Protein AF-A0A6I0JXT6-F1 (afdb_monomer_lite)

pLDDT: mean 78.67, std 9.31, range [55.12, 94.62]

Foldseek 3Di:
DVVVVVVVVVVVVVVPPDPCPPVDPDPPDDDPVRLPPDPVSVVVVVVVVVVVCPDCVNPNPVVCCVPPVVDPPNPD

Structure (mmCIF, N/CA/C/O backbone):
data_AF-A0A6I0JXT6-F1
#
_entry.id   AF-A0A6I0JXT6-F1
#
loop_
_atom_site.group_PDB
_atom_site.id
_atom_site.type_symbol
_atom_site.label_atom_id
_atom_site.label_alt_id
_atom_site.label_comp_id
_atom_site.label_asym_id
_atom_site.label_entity_id
_atom_site.label_seq_id
_atom_site.pdbx_PDB_ins_code
_atom_site.Cartn_x
_atom_site.Cartn_y
_atom_site.Cartn_z
_atom_site.occupancy
_atom_site.B_iso_or_equiv
_atom_site.auth_seq_id
_atom_site.auth_comp_id
_atom_site.auth_asym_id
_atom_site.auth_atom_id
_atom_site.pdbx_PDB_model_num
ATOM 1 N N . MET A 1 1 ? -56.196 -17.407 32.845 1.00 55.12 1 MET A N 1
ATOM 2 C CA . MET A 1 1 ? -55.065 -16.655 33.441 1.00 55.12 1 MET A CA 1
ATOM 3 C C . MET A 1 1 ? -53.704 -17.263 33.096 1.00 55.12 1 MET A C 1
ATOM 5 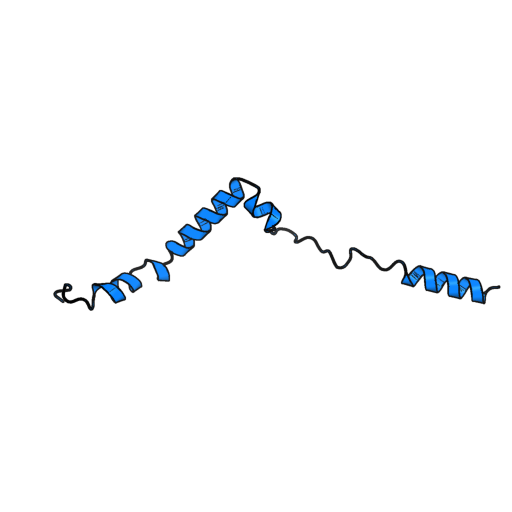O O . MET A 1 1 ? -52.972 -16.625 32.360 1.00 55.12 1 MET A O 1
ATOM 9 N N . LYS A 1 2 ? -53.373 -18.504 33.504 1.00 59.09 2 LYS A N 1
ATOM 10 C CA . LYS A 1 2 ? -52.051 -19.133 33.241 1.00 59.09 2 LYS A CA 1
ATOM 11 C C . LYS A 1 2 ? -51.585 -19.129 31.769 1.00 59.09 2 LYS A C 1
ATOM 13 O O . LYS A 1 2 ? -50.428 -18.836 31.516 1.00 59.09 2 LYS A O 1
ATOM 18 N N . LYS A 1 3 ? -52.482 -19.387 30.805 1.00 63.34 3 LYS A N 1
ATOM 19 C CA . LYS A 1 3 ? -52.134 -19.432 29.368 1.00 63.34 3 LYS A CA 1
ATOM 20 C C . LYS A 1 3 ? -51.748 -18.068 28.775 1.00 63.34 3 LYS A C 1
ATOM 22 O O . LYS A 1 3 ? -50.945 -18.021 27.854 1.00 63.34 3 LYS A O 1
ATOM 27 N N . ILE A 1 4 ? -52.288 -16.975 29.324 1.00 78.06 4 ILE A N 1
ATOM 28 C CA . ILE A 1 4 ? -51.977 -15.608 28.877 1.00 78.06 4 ILE A CA 1
ATOM 29 C C . ILE A 1 4 ? -50.559 -15.235 29.321 1.00 78.06 4 ILE A C 1
ATOM 31 O O . ILE A 1 4 ? -49.788 -14.727 28.517 1.00 78.06 4 ILE A O 1
ATOM 35 N N . TYR A 1 5 ? -50.177 -15.589 30.554 1.00 78.12 5 TYR A N 1
ATOM 36 C CA . TYR A 1 5 ? -48.807 -15.395 31.039 1.00 78.12 5 TYR A CA 1
ATOM 37 C C . TYR A 1 5 ? -47.775 -16.188 30.225 1.00 78.12 5 TYR A C 1
ATOM 39 O O . TYR A 1 5 ? -46.696 -15.674 29.954 1.00 78.12 5 TYR A O 1
ATOM 47 N N . SER A 1 6 ? -48.110 -17.404 29.779 1.00 76.88 6 SER A N 1
ATOM 48 C CA . SER A 1 6 ? -47.221 -18.202 28.923 1.00 76.88 6 SER A CA 1
ATOM 49 C C . SER A 1 6 ? -47.013 -17.594 27.532 1.00 76.88 6 SER A C 1
ATOM 51 O O . SER A 1 6 ? -45.896 -17.616 27.027 1.00 76.88 6 SER A O 1
ATOM 53 N N . ILE A 1 7 ? -48.058 -17.026 26.922 1.00 80.38 7 ILE A N 1
ATOM 54 C CA . ILE A 1 7 ? -47.958 -16.360 25.610 1.00 80.38 7 ILE A CA 1
ATOM 55 C C . ILE A 1 7 ? -47.155 -15.059 25.724 1.00 80.38 7 ILE A C 1
ATOM 57 O O . ILE A 1 7 ? -46.328 -14.759 24.867 1.00 80.38 7 ILE A O 1
ATOM 61 N N . LEU A 1 8 ? -47.352 -14.316 26.813 1.00 80.56 8 LEU A N 1
ATOM 62 C CA . LEU A 1 8 ? -46.650 -13.060 27.067 1.00 80.56 8 LEU A CA 1
ATOM 63 C C . LEU A 1 8 ? -45.150 -13.288 27.326 1.00 80.56 8 LEU A C 1
ATOM 65 O O . LEU A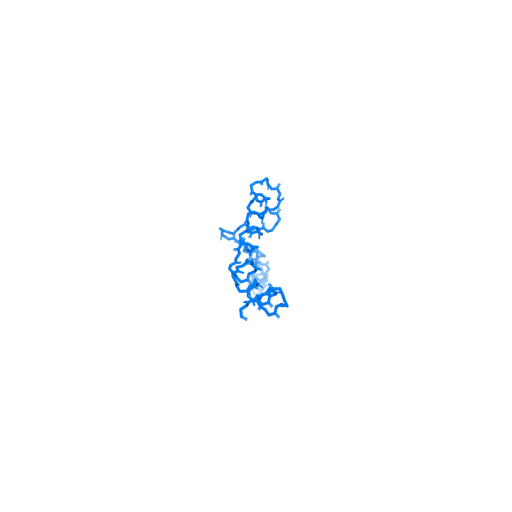 1 8 ? -44.320 -12.526 26.841 1.00 80.56 8 LEU A O 1
ATOM 69 N N . LEU A 1 9 ? -44.798 -14.387 28.003 1.00 78.94 9 LEU A N 1
ATOM 70 C CA . LEU A 1 9 ? -43.408 -14.805 28.206 1.00 78.94 9 LEU A CA 1
ATOM 71 C C . LEU A 1 9 ? -42.736 -15.249 26.895 1.00 78.94 9 LEU A C 1
ATOM 73 O O . LEU A 1 9 ? -41.589 -14.894 26.644 1.00 78.94 9 LEU A O 1
ATOM 77 N N . ALA A 1 10 ? -43.453 -15.983 26.039 1.00 75.81 10 ALA A N 1
ATOM 78 C CA . ALA A 1 10 ? -42.940 -16.402 24.735 1.00 75.81 10 ALA A CA 1
ATOM 79 C C . ALA A 1 10 ? -42.701 -15.206 23.794 1.00 75.81 10 ALA A C 1
ATOM 81 O O . ALA A 1 10 ? -41.674 -15.150 23.126 1.00 75.81 10 ALA A O 1
ATOM 82 N N . SER A 1 11 ? -43.605 -14.219 23.798 1.00 73.88 11 SER A N 1
ATOM 83 C CA . SER A 1 11 ? -43.459 -12.978 23.023 1.00 73.88 11 SER A CA 1
ATOM 84 C C . SER A 1 11 ? -42.297 -12.104 23.502 1.00 73.88 11 SER A C 1
ATOM 86 O O . SER A 1 11 ? -41.690 -11.408 22.692 1.00 73.88 11 SER A O 1
ATOM 88 N N . ALA A 1 12 ? -41.991 -12.113 24.801 1.00 74.00 12 ALA A N 1
ATOM 89 C CA . ALA A 1 12 ? -40.861 -11.364 25.347 1.00 74.00 12 ALA A CA 1
ATOM 90 C C . ALA A 1 12 ? -39.510 -11.969 24.920 1.00 74.00 12 ALA A C 1
ATOM 92 O O . ALA A 1 12 ? -38.576 -11.225 24.637 1.00 74.00 12 ALA A O 1
ATOM 93 N N . LEU A 1 13 ? -39.426 -13.301 24.804 1.00 69.62 13 LEU A N 1
ATOM 94 C CA . LEU A 1 13 ? -38.214 -14.008 24.365 1.00 69.62 13 LEU A CA 1
ATOM 95 C C . LEU A 1 13 ? -37.881 -13.789 22.882 1.00 69.62 13 LEU A C 1
ATOM 97 O O . LEU A 1 13 ? -36.711 -13.794 22.513 1.00 69.62 13 LEU A O 1
ATOM 101 N N . THR A 1 14 ? -38.886 -13.607 22.021 1.00 68.31 14 THR A N 1
ATOM 102 C CA . THR A 1 14 ? -38.654 -13.383 20.583 1.00 68.31 14 THR A CA 1
ATOM 103 C C . THR A 1 14 ? -38.234 -11.951 20.260 1.00 68.31 14 THR A C 1
ATOM 105 O O . THR A 1 14 ? -37.630 -11.720 19.221 1.00 68.31 14 THR A O 1
ATOM 108 N N . LEU A 1 15 ? -38.548 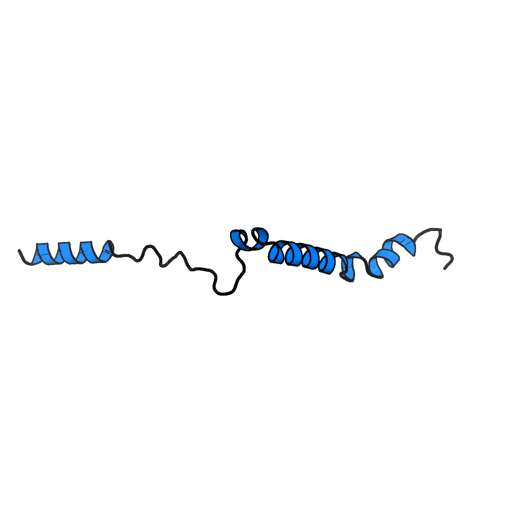-10.991 21.136 1.00 66.56 15 LEU A N 1
ATOM 109 C CA . LEU A 1 15 ? -38.195 -9.576 20.964 1.00 66.56 15 LEU A CA 1
ATOM 110 C C . LEU A 1 15 ? -36.833 -9.221 21.579 1.00 66.56 15 LEU A C 1
ATOM 112 O O . LEU A 1 15 ? -36.296 -8.160 21.282 1.00 66.56 15 LEU A O 1
ATOM 116 N N . SER A 1 16 ? -36.250 -10.100 22.401 1.00 68.62 16 SER A N 1
ATOM 117 C CA . SER A 1 16 ? -34.906 -9.927 22.963 1.00 68.62 16 SER A CA 1
ATOM 118 C C . SER A 1 16 ? -33.796 -10.483 22.060 1.00 68.62 16 SER A C 1
ATOM 120 O O . SER A 1 16 ? -32.727 -10.832 22.562 1.00 68.62 16 SER A O 1
ATOM 122 N N . SER A 1 17 ? -34.033 -10.640 20.751 1.00 64.19 17 SER A N 1
ATOM 123 C CA . SER A 1 17 ? -32.981 -11.099 19.840 1.00 64.19 17 SER A CA 1
ATOM 124 C C . SER A 1 17 ? -31.854 -10.067 19.802 1.00 64.19 17 SER A C 1
ATOM 126 O O . SER A 1 17 ? -32.108 -8.884 19.584 1.00 64.19 17 SER A O 1
ATOM 128 N N . CYS A 1 18 ? -30.626 -10.526 20.028 1.00 68.94 18 CYS A N 1
ATOM 129 C CA . CYS A 1 18 ? -29.431 -9.696 20.103 1.00 68.94 18 CYS A CA 1
ATOM 130 C C . CYS A 1 18 ? -29.229 -8.922 18.788 1.00 68.94 18 CYS A C 1
ATOM 132 O O . CYS A 1 18 ? -28.891 -9.524 17.770 1.00 68.94 18 CYS A O 1
ATOM 134 N N . ALA A 1 19 ? -29.475 -7.609 18.806 1.00 69.69 19 ALA A N 1
ATOM 135 C CA . ALA A 1 19 ? -29.320 -6.742 17.636 1.00 69.69 19 ALA A CA 1
ATOM 136 C C . ALA A 1 19 ? -27.852 -6.629 17.184 1.00 69.69 19 ALA A C 1
ATOM 138 O O . ALA A 1 19 ? -27.588 -6.492 15.998 1.00 69.69 19 ALA A O 1
ATOM 139 N N . ASP A 1 20 ? -26.922 -6.770 18.128 1.00 67.56 20 ASP A N 1
ATOM 140 C CA . ASP A 1 20 ? -25.481 -6.553 17.961 1.00 67.56 20 ASP A CA 1
ATOM 141 C C . ASP A 1 20 ? -24.705 -7.847 17.633 1.00 67.56 20 ASP A C 1
ATOM 143 O O . ASP A 1 20 ? -23.484 -7.884 17.615 1.00 67.56 20 ASP A O 1
ATOM 147 N N . PHE A 1 21 ? -25.400 -8.970 17.400 1.00 70.94 21 PHE A N 1
ATOM 148 C CA . PHE A 1 21 ? -24.733 -10.239 17.063 1.00 70.94 21 PHE A CA 1
ATOM 149 C C . PHE A 1 21 ? -24.118 -10.233 15.655 1.00 70.94 21 PHE A C 1
ATOM 151 O O . PHE A 1 21 ? -23.193 -10.997 15.382 1.00 70.94 21 PHE A O 1
ATOM 158 N N . LEU A 1 22 ? -24.668 -9.420 14.749 1.00 72.88 22 LEU A N 1
ATOM 159 C CA . LEU A 1 22 ? -24.212 -9.341 13.360 1.00 72.88 22 LEU A CA 1
ATOM 160 C C . LEU A 1 22 ? -23.142 -8.266 13.143 1.00 72.88 22 LEU A C 1
ATOM 162 O O . LEU A 1 22 ? -22.388 -8.377 12.178 1.00 72.88 22 LEU A O 1
ATOM 166 N N . ASP A 1 23 ? -23.046 -7.286 14.040 1.00 73.81 23 ASP A N 1
ATOM 167 C CA . ASP A 1 23 ? -22.032 -6.237 14.000 1.00 73.81 23 ASP A CA 1
ATOM 168 C C . ASP A 1 23 ? -20.813 -6.692 14.808 1.00 73.81 23 ASP A C 1
ATOM 170 O O . ASP A 1 23 ? -20.646 -6.418 15.992 1.00 73.81 23 ASP A O 1
ATOM 174 N N . VAL A 1 24 ? -19.963 -7.484 14.154 1.00 74.88 24 VAL A N 1
ATOM 175 C CA . VAL A 1 24 ? -18.708 -7.955 14.744 1.00 74.88 24 VAL A CA 1
ATOM 176 C C . VAL A 1 24 ? -17.584 -7.022 14.320 1.00 74.88 24 VAL A C 1
ATOM 178 O O . VAL A 1 24 ? -17.178 -7.021 13.155 1.00 74.88 24 VAL A O 1
ATOM 181 N N . ASP A 1 25 ? -17.040 -6.276 15.280 1.00 72.94 25 ASP A N 1
ATOM 182 C CA . ASP A 1 25 ? -15.846 -5.462 15.062 1.00 72.94 25 ASP A CA 1
ATOM 183 C C . ASP A 1 25 ? -14.685 -6.325 14.554 1.00 72.94 25 ASP A C 1
ATOM 185 O O . ASP A 1 25 ? -14.380 -7.405 15.078 1.00 72.94 25 ASP A O 1
ATOM 189 N N . SER A 1 26 ? -13.994 -5.836 13.524 1.00 68.25 26 SER A N 1
ATOM 190 C CA . SER A 1 26 ? -12.857 -6.543 12.947 1.00 68.25 26 SER A CA 1
ATOM 191 C C . SER A 1 26 ? -11.664 -6.522 13.906 1.00 68.25 26 SER A C 1
ATOM 193 O O . SER A 1 26 ? -10.864 -5.588 13.920 1.00 68.25 26 SER A O 1
ATOM 195 N N . GLN A 1 27 ? -11.499 -7.591 14.683 1.00 70.81 27 GLN A N 1
ATOM 196 C CA . GLN A 1 27 ? -10.396 -7.718 15.632 1.00 70.81 27 GLN A CA 1
ATOM 197 C C . GLN A 1 27 ? -9.036 -7.690 14.918 1.00 70.81 27 GLN A C 1
ATOM 199 O O . GLN A 1 27 ? -8.731 -8.542 14.082 1.00 70.81 27 GLN A O 1
ATOM 204 N N . GLY A 1 28 ? -8.208 -6.702 15.262 1.00 66.31 28 GLY A N 1
ATOM 205 C CA . GLY A 1 28 ? -6.820 -6.609 14.806 1.00 66.31 28 GLY A CA 1
ATOM 206 C C . GLY A 1 28 ? -6.627 -6.223 13.337 1.00 66.31 28 GLY A C 1
ATOM 207 O O . GLY A 1 28 ? -5.518 -6.389 12.832 1.00 66.31 28 GLY A O 1
ATOM 208 N N . LYS A 1 29 ? -7.656 -5.713 12.643 1.00 65.19 29 LYS A N 1
ATOM 209 C CA . LYS A 1 29 ? -7.478 -5.119 11.306 1.00 65.19 29 LYS A CA 1
ATOM 210 C C . LYS A 1 29 ? -7.697 -3.616 11.355 1.00 65.19 29 LYS A C 1
ATOM 212 O O . LYS A 1 29 ? -8.637 -3.150 11.986 1.00 65.19 29 LYS A O 1
ATOM 217 N N . LEU A 1 30 ? -6.839 -2.888 10.647 1.00 71.38 30 LEU A N 1
ATOM 218 C CA . LEU A 1 30 ? -7.088 -1.496 10.298 1.00 71.38 30 LEU A CA 1
ATOM 219 C C . LEU A 1 30 ? -8.316 -1.453 9.386 1.00 71.38 30 LEU A C 1
ATOM 221 O O . LEU A 1 30 ? -8.327 -2.082 8.326 1.00 71.38 30 LEU A O 1
ATOM 225 N N . THR A 1 31 ? -9.362 -0.773 9.835 1.00 77.38 31 THR A N 1
ATOM 226 C CA . THR A 1 31 ? -10.556 -0.503 9.039 1.00 77.38 31 THR A CA 1
ATOM 227 C C . THR A 1 31 ? -10.278 0.684 8.114 1.00 77.38 31 THR A C 1
ATOM 229 O O . THR A 1 31 ? -9.464 1.548 8.440 1.00 77.38 31 THR A O 1
ATOM 232 N N . GLU A 1 32 ? -10.889 0.720 6.928 1.00 74.00 32 GLU A N 1
ATOM 233 C CA . GLU A 1 32 ? -10.595 1.761 5.926 1.00 74.00 32 GLU A CA 1
ATOM 234 C C . GLU A 1 32 ? -10.901 3.179 6.429 1.00 74.00 32 GLU A C 1
ATOM 236 O O . GLU A 1 32 ? -10.197 4.122 6.070 1.00 74.00 32 GLU A O 1
ATOM 241 N N . ASP A 1 33 ? -11.906 3.325 7.293 1.00 74.75 33 ASP A N 1
ATOM 242 C CA . ASP A 1 33 ? -12.300 4.593 7.907 1.00 74.75 33 ASP A CA 1
ATOM 243 C C . ASP A 1 33 ? -11.223 5.166 8.839 1.00 74.75 33 ASP A C 1
ATOM 245 O O . ASP A 1 33 ? -11.052 6.383 8.886 1.00 74.75 33 ASP A O 1
ATOM 249 N N . VAL A 1 34 ? -10.457 4.306 9.518 1.00 77.38 34 VAL A N 1
ATOM 250 C CA . VAL A 1 34 ? -9.365 4.713 10.421 1.00 77.38 34 VAL A CA 1
ATOM 251 C C . VAL A 1 34 ? -8.007 4.706 9.710 1.00 77.38 34 VAL A C 1
ATOM 253 O O . VAL A 1 34 ? -7.112 5.485 10.029 1.00 77.38 34 VAL A O 1
ATOM 256 N N . PHE A 1 35 ? -7.821 3.844 8.710 1.00 82.31 35 PHE A N 1
ATOM 257 C CA . PHE A 1 35 ? -6.526 3.668 8.051 1.00 82.31 35 PHE A CA 1
ATOM 258 C C . PHE A 1 35 ? -6.048 4.927 7.319 1.00 82.31 35 PHE A C 1
ATOM 260 O O . PHE A 1 35 ? -4.851 5.170 7.255 1.00 82.31 35 PHE A O 1
ATOM 267 N N . PHE A 1 36 ? -6.949 5.747 6.780 1.00 82.31 36 PHE A N 1
ATOM 268 C CA . PHE A 1 36 ? -6.568 6.977 6.074 1.00 82.31 36 PHE A CA 1
ATOM 269 C C . PHE A 1 36 ? -6.771 8.254 6.896 1.00 82.31 36 PHE A C 1
ATOM 271 O O . PHE A 1 36 ? -6.488 9.342 6.392 1.00 82.31 36 PHE A O 1
ATOM 278 N N . SER A 1 37 ? -7.261 8.151 8.136 1.00 84.38 37 SER A N 1
ATOM 279 C CA . SER A 1 37 ? -7.486 9.322 8.991 1.00 84.38 37 SER A CA 1
ATOM 280 C C . SER A 1 37 ? -6.210 9.816 9.674 1.00 84.38 37 SER A C 1
ATOM 282 O O . SER A 1 37 ? -6.111 10.999 9.989 1.00 84.38 37 SER A O 1
ATOM 284 N N . GLU A 1 38 ? -5.232 8.931 9.876 1.00 86.62 38 GLU A N 1
ATOM 285 C CA . GLU A 1 38 ? -3.974 9.217 10.568 1.00 86.62 38 GLU A CA 1
ATOM 286 C C . GLU A 1 38 ? -2.787 9.314 9.597 1.00 86.62 38 GLU A C 1
ATOM 288 O O . GLU A 1 38 ? -2.720 8.620 8.577 1.00 86.62 38 GLU A O 1
ATOM 293 N N . GLU A 1 39 ? -1.791 10.132 9.949 1.00 89.69 39 GLU A N 1
ATOM 294 C CA . GLU A 1 39 ? -0.557 10.300 9.163 1.00 89.69 39 GLU A CA 1
ATOM 295 C C . GLU A 1 39 ? 0.179 8.967 8.944 1.00 89.69 39 GLU A C 1
ATOM 297 O O . GLU A 1 39 ? 0.657 8.682 7.843 1.00 89.69 39 GLU A O 1
ATOM 302 N N . GLU A 1 40 ? 0.240 8.121 9.974 1.00 89.44 40 GLU A N 1
ATOM 303 C CA . GLU A 1 40 ? 0.924 6.826 9.914 1.00 89.44 40 GLU A CA 1
ATOM 304 C C . GLU A 1 40 ? 0.306 5.901 8.857 1.00 89.44 40 GLU A C 1
ATOM 306 O O . GLU A 1 40 ? 1.019 5.241 8.096 1.00 89.44 40 GLU A O 1
ATOM 311 N N . GLY A 1 41 ? -1.022 5.893 8.754 1.00 89.44 41 GLY A N 1
ATOM 312 C CA . GLY A 1 41 ? -1.731 5.107 7.755 1.00 89.44 41 GLY A CA 1
ATOM 313 C C . GLY A 1 41 ? -1.540 5.640 6.333 1.00 89.44 41 GLY A C 1
ATOM 314 O O . GLY A 1 41 ? -1.319 4.859 5.401 1.00 89.44 41 GLY A O 1
ATOM 315 N N . ALA A 1 42 ? -1.461 6.964 6.163 1.00 89.12 42 ALA A N 1
ATOM 316 C CA . ALA A 1 42 ? -1.067 7.569 4.891 1.00 89.12 42 ALA A CA 1
ATOM 317 C C . ALA A 1 42 ? 0.355 7.146 4.474 1.00 89.12 42 ALA A C 1
ATOM 319 O O . ALA A 1 42 ? 0.561 6.717 3.334 1.00 89.12 42 ALA A O 1
ATOM 320 N N . LEU A 1 43 ? 1.328 7.174 5.390 1.00 93.38 43 LEU A N 1
ATOM 321 C CA . LEU A 1 43 ? 2.696 6.715 5.121 1.00 93.38 43 LEU A CA 1
ATOM 322 C C . LEU A 1 43 ? 2.754 5.220 4.784 1.00 93.38 43 LEU A C 1
ATOM 324 O O . LEU A 1 43 ? 3.430 4.834 3.827 1.00 93.38 43 LEU A O 1
ATOM 328 N N . MET A 1 44 ? 2.029 4.375 5.522 1.00 91.81 44 MET A N 1
ATOM 329 C CA . MET A 1 44 ? 1.915 2.945 5.212 1.00 91.81 44 MET A CA 1
ATOM 330 C C . MET A 1 44 ? 1.340 2.718 3.814 1.00 91.81 44 MET A C 1
ATOM 332 O O . MET A 1 44 ? 1.881 1.904 3.064 1.00 91.81 44 MET A O 1
ATOM 336 N N . SER A 1 45 ? 0.300 3.464 3.431 1.00 90.50 45 SER A N 1
ATOM 337 C CA . SER A 1 45 ? -0.326 3.342 2.111 1.00 90.50 45 SER A CA 1
ATOM 338 C C . SER A 1 45 ? 0.650 3.664 0.974 1.00 90.50 45 SER A C 1
ATOM 340 O O . SER A 1 45 ? 0.787 2.888 0.028 1.00 90.50 45 SER A O 1
ATOM 342 N N . ILE A 1 46 ? 1.408 4.757 1.099 1.00 93.31 46 ILE A N 1
ATOM 343 C CA . ILE A 1 46 ? 2.391 5.183 0.099 1.00 93.31 46 ILE A CA 1
ATOM 344 C C . ILE A 1 46 ? 3.520 4.155 -0.003 1.00 93.31 46 ILE A C 1
ATOM 346 O O . ILE A 1 46 ? 3.893 3.744 -1.104 1.00 93.31 46 ILE A O 1
ATOM 350 N N . ASN A 1 47 ? 4.038 3.694 1.135 1.00 94.62 47 ASN A N 1
ATOM 351 C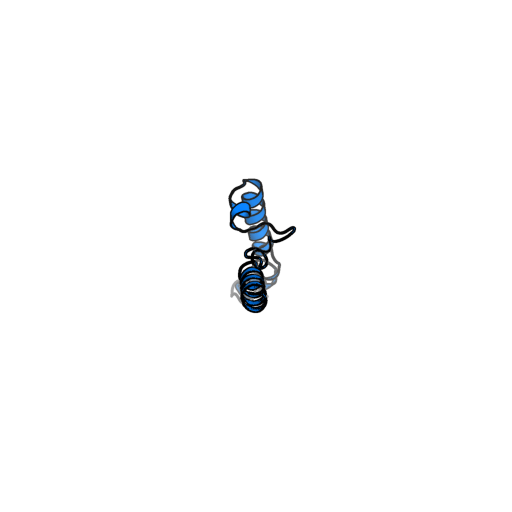 CA . ASN A 1 47 ? 5.083 2.675 1.162 1.00 94.62 47 ASN A CA 1
ATOM 352 C C . ASN A 1 47 ? 4.612 1.353 0.546 1.00 94.62 47 ASN A C 1
ATOM 354 O O . ASN A 1 47 ? 5.376 0.722 -0.186 1.00 94.62 47 ASN A O 1
ATOM 358 N N . ALA A 1 48 ? 3.361 0.948 0.772 1.00 92.69 48 ALA A N 1
ATOM 359 C CA . ALA A 1 48 ? 2.785 -0.238 0.146 1.00 92.69 48 ALA A CA 1
ATOM 360 C C . ALA A 1 48 ? 2.698 -0.090 -1.384 1.00 92.69 48 ALA A C 1
ATOM 362 O O . ALA A 1 48 ? 3.104 -1.000 -2.111 1.00 92.69 48 ALA A O 1
ATOM 363 N N . ILE A 1 49 ? 2.256 1.072 -1.882 1.00 93.38 49 ILE A N 1
ATOM 364 C CA . ILE A 1 49 ? 2.205 1.369 -3.324 1.00 93.38 49 ILE A CA 1
ATOM 365 C C . ILE A 1 49 ? 3.603 1.282 -3.944 1.00 93.38 49 ILE A C 1
ATOM 367 O O . ILE A 1 49 ? 3.798 0.567 -4.927 1.00 93.38 49 ILE A O 1
ATOM 371 N N . TYR A 1 50 ? 4.595 1.962 -3.365 1.00 93.75 50 TYR A N 1
ATOM 372 C CA . TYR A 1 50 ? 5.964 1.928 -3.888 1.00 93.75 50 TYR A CA 1
ATOM 373 C C . TYR A 1 50 ? 6.606 0.546 -3.781 1.00 93.75 50 TYR A C 1
ATOM 375 O O . TYR A 1 50 ? 7.388 0.170 -4.653 1.00 93.75 50 TYR A O 1
ATOM 383 N N . THR A 1 51 ? 6.257 -0.233 -2.757 1.00 93.06 51 THR A N 1
ATOM 384 C CA . THR A 1 51 ? 6.699 -1.627 -2.632 1.00 93.06 51 THR A CA 1
ATOM 385 C C . THR A 1 51 ? 6.197 -2.462 -3.806 1.00 93.06 51 THR A C 1
ATOM 387 O O . THR A 1 51 ? 6.988 -3.176 -4.420 1.00 93.06 51 THR A O 1
ATOM 390 N N . GLN A 1 52 ? 4.924 -2.310 -4.185 1.00 90.44 52 GLN A N 1
ATOM 391 C CA . GLN A 1 52 ? 4.367 -2.994 -5.354 1.00 90.44 52 GLN A CA 1
ATOM 392 C C . GLN A 1 52 ? 4.945 -2.485 -6.670 1.00 90.44 52 GLN A C 1
ATOM 394 O O . GLN A 1 52 ? 5.249 -3.288 -7.546 1.00 90.44 52 GLN A O 1
ATOM 399 N N . LEU A 1 53 ? 5.162 -1.177 -6.813 1.00 89.44 53 LEU A N 1
ATOM 400 C CA . LEU A 1 53 ? 5.831 -0.632 -7.996 1.00 89.44 53 LEU A CA 1
ATOM 401 C C . LEU A 1 53 ? 7.263 -1.149 -8.130 1.00 89.44 53 LEU A C 1
ATOM 403 O O . LEU A 1 53 ? 7.729 -1.348 -9.241 1.00 89.44 53 LEU A O 1
ATOM 407 N N . ARG A 1 54 ? 7.956 -1.411 -7.017 1.00 86.94 54 ARG A N 1
ATOM 408 C CA . ARG A 1 54 ? 9.297 -2.009 -7.016 1.00 86.94 54 ARG A CA 1
ATOM 409 C C . ARG A 1 54 ? 9.281 -3.529 -7.232 1.00 86.94 54 ARG A C 1
ATOM 411 O O . ARG A 1 54 ? 10.347 -4.142 -7.287 1.00 86.94 54 ARG A O 1
ATOM 418 N N . ALA A 1 55 ? 8.112 -4.159 -7.341 1.00 87.62 55 ALA A N 1
ATOM 419 C CA . ALA A 1 55 ? 8.036 -5.593 -7.570 1.00 87.62 55 ALA A CA 1
ATOM 420 C C . ALA A 1 55 ? 8.762 -5.974 -8.868 1.00 87.62 55 ALA A C 1
ATOM 422 O O . ALA A 1 55 ? 8.728 -5.250 -9.868 1.00 87.62 55 ALA A O 1
ATOM 423 N N . TRP A 1 56 ? 9.412 -7.138 -8.838 1.00 81.94 56 TRP A N 1
ATOM 424 C CA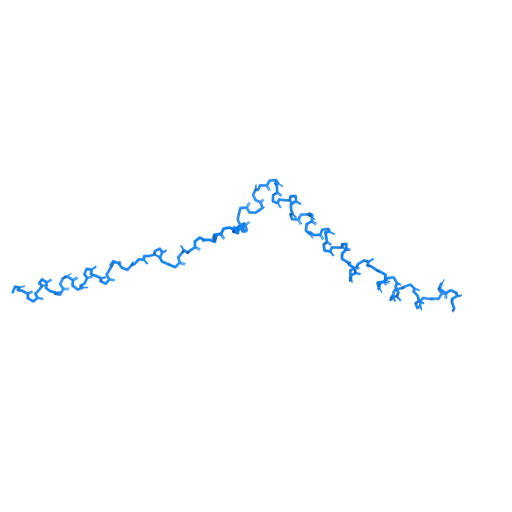 . TRP A 1 56 ? 10.180 -7.664 -9.965 1.00 81.94 56 TRP A CA 1
ATOM 425 C C . TRP A 1 56 ? 9.349 -7.733 -11.253 1.00 81.94 56 TRP A C 1
ATOM 427 O O . TRP A 1 56 ? 9.847 -7.421 -12.329 1.00 81.94 56 TRP A O 1
ATOM 437 N N . ASP A 1 57 ? 8.065 -8.057 -11.131 1.00 80.94 57 ASP A N 1
ATOM 438 C CA . ASP A 1 57 ? 7.162 -8.195 -12.273 1.00 80.94 57 ASP A CA 1
ATOM 439 C C . ASP A 1 57 ? 6.751 -6.854 -12.905 1.00 80.94 57 ASP A C 1
ATOM 441 O O . ASP A 1 57 ? 6.270 -6.847 -14.034 1.00 80.94 57 ASP A O 1
ATOM 445 N N . ILE A 1 58 ? 6.937 -5.727 -12.205 1.00 80.69 58 ILE A N 1
ATOM 446 C CA . ILE A 1 58 ? 6.512 -4.395 -12.668 1.00 80.69 58 ILE A CA 1
ATOM 447 C C . ILE A 1 58 ? 7.685 -3.606 -13.261 1.00 80.69 58 ILE A C 1
ATOM 449 O O . ILE A 1 58 ? 7.566 -3.073 -14.359 1.00 80.69 58 ILE A O 1
ATOM 453 N N . ILE A 1 59 ? 8.817 -3.524 -12.552 1.00 79.19 59 ILE A N 1
ATOM 454 C CA . ILE A 1 59 ? 9.990 -2.734 -12.989 1.00 79.19 59 ILE A CA 1
ATOM 455 C C . ILE A 1 59 ? 11.264 -3.564 -13.174 1.00 79.19 59 ILE A C 1
ATOM 457 O O . ILE A 1 59 ? 12.327 -3.006 -13.445 1.00 79.19 59 ILE A O 1
ATOM 461 N N . GLY A 1 60 ? 11.202 -4.873 -12.934 1.00 74.81 60 GLY A N 1
ATOM 462 C CA . GLY A 1 60 ? 12.374 -5.736 -12.978 1.00 74.81 60 GLY A CA 1
ATOM 463 C C . GLY A 1 60 ? 12.874 -6.008 -14.395 1.00 74.81 60 GLY A C 1
ATOM 464 O O . GLY A 1 60 ? 12.387 -5.476 -15.394 1.00 74.81 60 GLY A O 1
ATOM 465 N N . PHE A 1 61 ? 13.872 -6.888 -14.467 1.00 71.06 61 PHE A N 1
ATOM 466 C CA . PHE A 1 61 ? 14.583 -7.230 -15.701 1.00 71.06 61 PHE A CA 1
ATOM 467 C C . PHE A 1 61 ? 13.660 -7.712 -16.832 1.00 71.06 61 PHE A C 1
ATOM 469 O O . PHE A 1 61 ? 13.949 -7.484 -18.003 1.00 71.06 61 PHE A O 1
ATOM 476 N N . SER A 1 62 ? 12.532 -8.338 -16.491 1.00 78.25 62 SER A N 1
ATOM 477 C CA . SER A 1 62 ? 11.509 -8.792 -17.437 1.00 78.25 62 SER A CA 1
ATOM 478 C C . SER A 1 62 ? 10.954 -7.659 -18.300 1.00 78.25 62 SER A C 1
ATOM 480 O O . SER A 1 62 ? 10.776 -7.862 -19.497 1.00 78.25 62 SER A O 1
ATOM 482 N N . TRP A 1 63 ? 10.718 -6.469 -17.738 1.00 80.19 63 TRP A N 1
ATOM 483 C CA . TRP A 1 63 ? 10.172 -5.353 -18.515 1.00 80.19 63 TRP A CA 1
ATOM 484 C C . TRP A 1 63 ? 11.194 -4.813 -19.518 1.00 80.19 63 TRP A C 1
ATOM 486 O O . TRP A 1 63 ? 10.891 -4.711 -20.703 1.00 80.19 63 TRP A O 1
ATOM 496 N N . PHE A 1 64 ? 12.437 -4.600 -19.075 1.00 78.44 64 PHE A N 1
ATOM 497 C CA . PHE A 1 64 ? 13.558 -4.238 -19.950 1.00 78.44 64 PHE A CA 1
ATOM 498 C C . PHE A 1 64 ? 13.761 -5.261 -21.079 1.00 78.44 64 PHE A C 1
ATOM 500 O O . PHE A 1 64 ? 13.916 -4.894 -22.241 1.00 78.44 64 PHE A O 1
ATOM 507 N N . ALA A 1 65 ? 13.703 -6.555 -20.761 1.00 80.88 65 ALA A N 1
ATOM 508 C CA . ALA A 1 65 ? 13.853 -7.612 -21.753 1.00 80.88 65 ALA A CA 1
ATOM 509 C C . ALA A 1 65 ? 12.730 -7.632 -22.804 1.00 80.88 65 ALA A C 1
ATOM 511 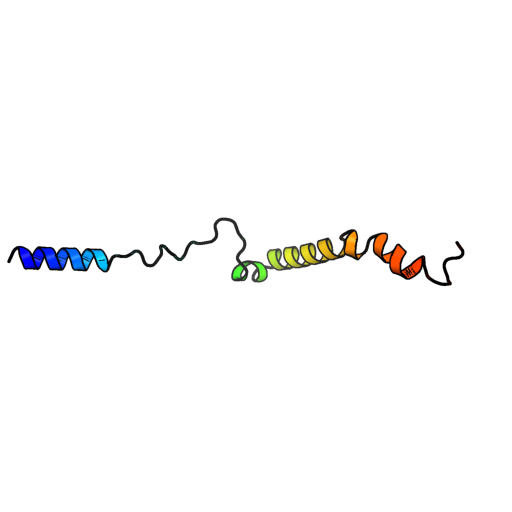O O . ALA A 1 65 ? 12.960 -8.067 -23.926 1.00 80.88 65 ALA A O 1
ATOM 512 N N . ILE A 1 66 ? 11.524 -7.176 -22.464 1.00 82.44 66 ILE A N 1
ATOM 513 C CA . ILE A 1 66 ? 10.402 -7.103 -23.407 1.00 82.44 66 ILE A CA 1
ATOM 514 C C . ILE A 1 66 ? 10.481 -5.837 -24.262 1.00 82.44 66 ILE A C 1
ATOM 516 O O . ILE A 1 66 ? 10.148 -5.888 -25.443 1.00 82.44 66 ILE A O 1
ATOM 520 N N . THR A 1 67 ? 10.876 -4.703 -23.683 1.00 85.06 67 THR A N 1
ATOM 521 C CA . THR A 1 67 ? 10.768 -3.404 -24.362 1.00 85.06 67 THR A CA 1
ATOM 522 C C . THR A 1 67 ? 12.044 -2.957 -25.066 1.00 85.06 67 THR A C 1
ATOM 524 O O . THR A 1 67 ? 11.938 -2.227 -26.042 1.00 85.06 67 THR A O 1
ATOM 527 N N . GLU A 1 68 ? 13.224 -3.374 -24.597 1.00 83.88 68 GLU A N 1
ATOM 528 C CA . GLU A 1 68 ? 14.522 -2.918 -25.128 1.00 83.88 68 GLU A CA 1
ATOM 529 C C . GLU A 1 68 ? 15.271 -3.999 -25.913 1.00 83.88 68 GLU A C 1
ATOM 531 O O . GLU A 1 68 ? 15.746 -3.729 -27.010 1.00 83.88 68 GLU A O 1
ATOM 536 N N . LEU A 1 69 ? 15.353 -5.238 -25.406 1.00 84.38 69 LEU A N 1
ATOM 537 C CA . LEU A 1 69 ? 16.097 -6.314 -26.087 1.00 84.38 69 LEU A CA 1
ATOM 538 C C . LEU A 1 69 ? 15.596 -6.707 -27.492 1.00 84.38 69 LEU A C 1
ATOM 540 O O . LEU A 1 69 ? 16.406 -7.218 -28.255 1.00 84.38 69 LEU A O 1
ATOM 544 N N . PRO A 1 70 ? 14.308 -6.578 -27.863 1.00 85.94 70 PRO A N 1
ATOM 545 C CA . PRO A 1 70 ? 13.886 -6.811 -29.245 1.00 85.94 70 PRO A CA 1
ATOM 546 C C . PRO A 1 70 ? 13.963 -5.548 -30.117 1.00 85.94 70 PRO A C 1
ATOM 548 O O . PRO A 1 70 ? 13.547 -5.592 -31.276 1.00 85.94 70 PRO A O 1
ATOM 551 N N . GLY A 1 71 ? 14.419 -4.419 -29.565 1.00 84.06 71 GLY A N 1
ATOM 552 C CA . GLY A 1 71 ? 14.570 -3.163 -30.291 1.00 84.06 71 GLY A CA 1
ATOM 553 C C . GLY A 1 71 ? 15.703 -3.215 -31.316 1.00 84.06 71 GLY A C 1
ATOM 554 O O . GLY A 1 71 ? 16.614 -4.030 -31.234 1.00 84.06 71 GLY A O 1
ATOM 555 N N . ASP A 1 72 ? 15.683 -2.300 -32.282 1.00 88.19 72 ASP A N 1
ATOM 556 C CA . ASP A 1 72 ? 16.758 -2.173 -33.278 1.00 88.19 72 ASP A CA 1
ATOM 557 C C . ASP A 1 72 ? 18.048 -1.553 -32.711 1.00 88.19 72 ASP A C 1
ATOM 559 O O . ASP A 1 72 ? 19.061 -1.489 -33.402 1.00 88.19 72 ASP A O 1
ATOM 563 N N . ASN A 1 73 ? 18.012 -1.118 -31.448 1.00 82.06 73 ASN A N 1
ATOM 564 C CA . ASN A 1 73 ? 19.133 -0.533 -30.720 1.00 82.06 73 ASN A CA 1
ATOM 565 C C . ASN A 1 73 ? 19.921 -1.576 -29.898 1.00 82.06 73 ASN A C 1
ATOM 567 O O . ASN A 1 73 ? 20.944 -1.241 -29.296 1.00 82.06 73 ASN A O 1
ATOM 571 N N . SER A 1 74 ? 19.456 -2.828 -29.818 1.00 73.19 74 SER A N 1
ATOM 572 C CA . SER A 1 74 ? 20.213 -3.916 -29.195 1.00 73.19 74 SER A CA 1
ATOM 573 C C . SER A 1 74 ? 21.059 -4.628 -30.252 1.00 73.19 74 SER A C 1
ATOM 575 O O . SER A 1 74 ? 20.561 -5.485 -30.976 1.00 73.19 74 SER A O 1
ATOM 577 N N . ASP A 1 75 ? 22.348 -4.285 -30.326 1.00 69.00 75 ASP A N 1
ATOM 578 C CA . ASP A 1 75 ? 23.340 -4.879 -31.245 1.00 69.00 75 ASP A CA 1
ATOM 579 C C . ASP A 1 75 ? 23.757 -6.326 -30.861 1.00 69.00 75 ASP A C 1
ATOM 581 O O . ASP A 1 75 ? 24.936 -6.686 -30.936 1.00 69.00 75 ASP A O 1
ATOM 585 N N . THR A 1 76 ? 22.826 -7.158 -30.384 1.00 61.53 76 THR A N 1
ATOM 586 C CA . THR A 1 76 ? 23.074 -8.590 -30.108 1.00 61.53 76 THR A CA 1
ATOM 587 C C . THR A 1 76 ? 22.873 -9.469 -31.328 1.00 61.53 76 THR A C 1
ATOM 589 O O . THR A 1 76 ? 21.874 -9.249 -32.047 1.00 61.53 76 THR A O 1
#

Organism: Bacteroides uniformis (NCBI:txid820)

InterPro domains:
  IPR011990 Tetratricopeptide-like helical domain superfamily [SSF48452] (16-74)

Radius of gyration: 30.16 Å; chains: 1; bounding box: 78×30×67 Å

Secondary structure (DSSP, 8-state):
-HHHHHHHHHHHHHH---GGGS----TT---HHHHTTSHHHHHHHHHHHHHHHTSHHHHSHHHHHHHTTTSTT---

Sequence (76 aa):
MKKIYSILLASALTLSSCADFLDVDSQGKLTEDVFFSEEEGALMSINAIYTQLRAWDIIGFSWFAITELPGDNSDT